Protein AF-A0A9D4G0P1-F1 (afdb_monomer_lite)

Secondary structure (DSSP, 8-state):
--BTTB-----HHHHHHHHHHHHHHS-GGG-S-TTT-PSPSSSHHHHHHHHHHHHHHHTS--

Organism: Dreissena polymorpha (NCBI:txid45954)

Foldseek 3Di:
DDQPFDPDDDDLVRLQVLCVCCVVPHDLQQNADPPPSPDGCPDPVRVVVSVVSVCCSHPVVD

Structure (mmCIF, N/CA/C/O backbone):
data_AF-A0A9D4G0P1-F1
#
_entry.id   AF-A0A9D4G0P1-F1
#
loop_
_atom_site.group_PDB
_atom_site.id
_atom_site.type_symbol
_atom_site.label_atom_id
_atom_site.label_alt_id
_atom_site.label_comp_id
_atom_site.label_asym_id
_atom_site.label_entity_id
_atom_site.label_seq_id
_atom_site.pdbx_PDB_ins_code
_atom_site.Cartn_x
_atom_site.Cartn_y
_atom_site.Cartn_z
_atom_site.occupancy
_atom_site.B_iso_or_equiv
_atom_site.auth_seq_id
_atom_site.auth_comp_id
_atom_site.auth_asym_id
_atom_site.auth_atom_id
_atom_site.pdbx_PDB_model_num
ATOM 1 N N . MET A 1 1 ? -11.281 5.023 2.980 1.00 54.47 1 MET A N 1
ATOM 2 C CA . MET A 1 1 ? -9.846 5.362 3.065 1.00 54.47 1 MET A CA 1
ATOM 3 C C . MET A 1 1 ? -9.260 5.133 1.684 1.00 54.47 1 MET A C 1
ATOM 5 O O . MET A 1 1 ? -9.601 4.114 1.093 1.00 54.47 1 MET A O 1
ATOM 9 N N . LYS A 1 2 ? -8.497 6.089 1.140 1.00 59.72 2 LYS A N 1
ATOM 10 C CA . LYS A 1 2 ? -7.791 5.906 -0.139 1.00 59.72 2 LYS A CA 1
ATOM 11 C C . LYS A 1 2 ? -6.474 5.178 0.136 1.00 59.72 2 LYS A C 1
ATOM 13 O O . LYS A 1 2 ? -5.890 5.444 1.178 1.00 59.72 2 LYS A O 1
ATOM 18 N N . LEU A 1 3 ? -6.043 4.274 -0.742 1.00 63.44 3 LEU A N 1
ATOM 19 C CA . LEU A 1 3 ? -4.666 3.762 -0.768 1.00 63.44 3 LEU A CA 1
ATOM 20 C C . LEU A 1 3 ? -3.904 4.630 -1.776 1.00 63.44 3 LEU A C 1
ATOM 22 O O . LEU A 1 3 ? -4.441 4.857 -2.851 1.00 63.44 3 LEU A O 1
ATOM 26 N N . GLY A 1 4 ? -2.719 5.144 -1.439 1.00 63.44 4 GLY A N 1
ATOM 27 C CA . GLY A 1 4 ? -2.065 6.293 -2.088 1.00 63.44 4 GLY A CA 1
ATOM 28 C C . GLY A 1 4 ? -2.062 6.279 -3.619 1.00 63.44 4 GLY A C 1
ATOM 29 O O . GLY A 1 4 ? -2.287 7.320 -4.230 1.00 63.44 4 GLY A O 1
ATOM 30 N N . ASN A 1 5 ? -1.935 5.098 -4.228 1.00 71.88 5 ASN A N 1
ATOM 31 C CA . ASN A 1 5 ? -1.820 4.934 -5.679 1.00 71.88 5 ASN A CA 1
ATOM 32 C C . ASN A 1 5 ? -3.130 4.486 -6.362 1.00 71.88 5 ASN A C 1
ATOM 34 O O . ASN A 1 5 ? -3.114 4.057 -7.512 1.00 71.88 5 ASN A O 1
ATOM 38 N N . CYS A 1 6 ? -4.284 4.547 -5.685 1.00 82.75 6 CYS A N 1
ATOM 39 C CA . CYS A 1 6 ? -5.577 4.258 -6.310 1.00 82.75 6 CYS A CA 1
ATOM 40 C C . CYS A 1 6 ? -6.747 5.044 -5.688 1.00 82.75 6 CYS A C 1
ATOM 42 O O . CYS A 1 6 ? -6.752 5.408 -4.513 1.00 82.75 6 CYS A O 1
ATOM 44 N N . ASN A 1 7 ? -7.816 5.251 -6.464 1.00 81.81 7 ASN A N 1
ATOM 45 C CA . ASN A 1 7 ? -9.041 5.916 -5.993 1.00 81.81 7 ASN A CA 1
ATOM 46 C C . ASN A 1 7 ? -10.063 4.951 -5.358 1.00 81.81 7 ASN A C 1
ATOM 48 O O . ASN A 1 7 ? -11.246 5.277 -5.251 1.00 81.81 7 ASN A O 1
ATOM 52 N N . CYS A 1 8 ? -9.631 3.762 -4.927 1.00 87.19 8 CYS A N 1
ATOM 53 C CA . CYS A 1 8 ? -10.520 2.804 -4.278 1.00 87.19 8 CYS A CA 1
ATOM 54 C C . CYS A 1 8 ? -10.920 3.277 -2.878 1.00 87.19 8 CYS A C 1
ATOM 56 O O . CYS A 1 8 ? -10.086 3.695 -2.075 1.00 87.19 8 CYS A O 1
ATOM 58 N N . ASN A 1 9 ? -12.206 3.135 -2.562 1.00 86.00 9 ASN A N 1
ATOM 59 C CA . ASN A 1 9 ? -12.723 3.348 -1.218 1.00 86.00 9 ASN A CA 1
ATOM 60 C C . ASN A 1 9 ? -12.808 2.011 -0.490 1.00 86.00 9 ASN A C 1
ATOM 62 O O . ASN A 1 9 ? -13.710 1.215 -0.741 1.00 86.00 9 ASN A O 1
ATOM 66 N N . ILE A 1 10 ? -11.865 1.780 0.422 1.00 85.62 10 ILE A N 1
ATOM 67 C CA . ILE A 1 10 ? -11.851 0.601 1.290 1.00 85.62 10 ILE A CA 1
ATOM 68 C C . ILE A 1 10 ? -11.984 1.065 2.746 1.0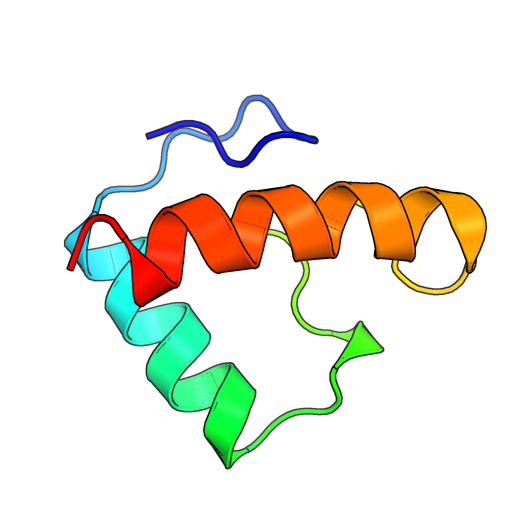0 85.62 10 ILE A C 1
ATOM 70 O O . ILE A 1 10 ? -11.505 2.142 3.131 1.00 85.62 10 ILE A O 1
ATOM 74 N N . CYS A 1 11 ? -12.713 0.290 3.549 1.00 86.88 11 CYS A N 1
ATOM 75 C CA . CYS A 1 11 ? -12.909 0.566 4.967 1.00 86.88 11 CYS A CA 1
ATOM 76 C C . CYS A 1 11 ? -11.618 0.297 5.765 1.00 86.88 11 CYS A C 1
ATOM 78 O O . CYS A 1 11 ? -10.832 -0.566 5.380 1.00 86.88 11 CYS A O 1
ATOM 80 N N . LYS A 1 12 ? -11.391 0.991 6.892 1.00 82.25 12 LYS A N 1
ATOM 81 C CA . LYS A 1 12 ? -10.159 0.816 7.696 1.00 82.25 12 LYS A CA 1
ATOM 82 C C . LYS A 1 12 ? -9.965 -0.639 8.153 1.00 82.25 12 LYS A C 1
ATOM 84 O O . LYS A 1 12 ? -8.867 -1.168 8.032 1.00 82.25 12 LYS A O 1
ATOM 89 N N . GLY A 1 13 ? -11.033 -1.291 8.623 1.00 86.00 13 GLY A N 1
ATOM 90 C CA . GLY A 1 13 ? -10.987 -2.698 9.046 1.00 86.00 13 GLY A CA 1
ATOM 91 C C . GLY A 1 13 ? -10.651 -3.656 7.901 1.00 86.00 13 GLY A C 1
ATOM 92 O O . GLY A 1 13 ? -9.844 -4.557 8.073 1.00 86.00 13 GLY A O 1
ATOM 93 N N . CYS A 1 14 ? -11.190 -3.390 6.713 1.00 88.81 14 CYS A N 1
ATOM 94 C CA . CYS A 1 14 ? -10.963 -4.172 5.505 1.00 88.81 14 CYS A CA 1
ATOM 95 C C . CYS A 1 14 ? -9.490 -4.094 5.057 1.00 88.81 14 CYS A C 1
ATOM 97 O O . CYS A 1 14 ? -8.900 -5.110 4.713 1.00 88.81 14 CYS A O 1
ATOM 99 N N . VAL A 1 15 ? -8.886 -2.893 5.098 1.00 85.56 15 VAL A N 1
ATOM 100 C CA . VAL A 1 15 ? -7.452 -2.697 4.808 1.00 85.56 15 VAL A CA 1
ATOM 101 C C . VAL A 1 15 ? -6.595 -3.442 5.830 1.00 85.56 15 VAL A C 1
ATOM 103 O O . VAL A 1 15 ? -5.690 -4.172 5.440 1.00 85.56 15 VAL A O 1
ATOM 106 N N . LYS A 1 16 ? -6.901 -3.295 7.125 1.00 84.88 16 LYS A N 1
ATOM 107 C CA . LYS A 1 16 ? -6.173 -3.978 8.202 1.00 84.88 16 LYS A 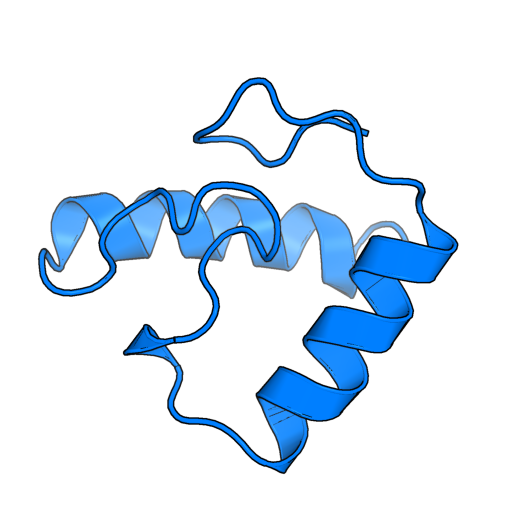CA 1
ATOM 108 C C . LYS A 1 16 ? -6.195 -5.497 8.016 1.00 84.88 16 LYS A C 1
ATOM 110 O O . LYS A 1 16 ? -5.137 -6.107 7.961 1.00 84.88 16 LYS A O 1
ATOM 115 N N . GLN A 1 17 ? -7.383 -6.079 7.866 1.00 88.62 17 GLN A N 1
ATOM 116 C CA . GLN A 1 17 ? -7.548 -7.523 7.712 1.00 88.62 17 GLN A CA 1
ATOM 117 C C . GLN A 1 17 ? -6.830 -8.054 6.464 1.00 88.62 17 GLN A C 1
ATOM 119 O O . GLN A 1 17 ? -6.174 -9.087 6.534 1.00 88.62 17 GLN A O 1
ATOM 124 N N . TYR A 1 18 ? -6.928 -7.345 5.334 1.00 89.81 18 TYR A N 1
ATOM 125 C CA . TYR A 1 18 ? -6.232 -7.729 4.105 1.00 89.81 18 TYR A CA 1
ATOM 126 C C . TYR A 1 18 ? -4.714 -7.792 4.308 1.00 89.81 18 TYR A C 1
ATOM 128 O O . TYR A 1 18 ? -4.103 -8.820 4.029 1.00 89.81 18 TYR A O 1
ATOM 136 N N . PHE A 1 19 ? -4.113 -6.723 4.839 1.00 86.56 19 PHE A N 1
ATOM 137 C CA . PHE A 1 19 ? -2.665 -6.674 5.024 1.00 86.56 19 PHE A CA 1
ATOM 138 C C . PHE A 1 19 ? -2.173 -7.587 6.157 1.00 86.56 19 PHE A C 1
ATOM 140 O O . PHE A 1 19 ? -1.069 -8.102 6.052 1.00 86.56 19 PHE A O 1
ATOM 147 N N . GLU A 1 20 ? -2.968 -7.871 7.195 1.00 88.31 20 GLU A N 1
ATOM 148 C CA . GLU A 1 20 ? -2.607 -8.869 8.220 1.00 88.31 20 GLU A CA 1
ATOM 149 C C . GLU A 1 20 ? -2.417 -10.274 7.635 1.00 88.31 20 GLU A C 1
ATOM 151 O O . GLU A 1 20 ? -1.508 -10.991 8.057 1.00 88.31 20 GLU A O 1
ATOM 156 N N . VAL A 1 21 ? -3.255 -10.657 6.667 1.00 89.50 21 VAL A N 1
ATOM 157 C CA . VAL A 1 21 ? -3.135 -11.934 5.950 1.00 89.50 21 VAL A CA 1
ATOM 158 C C . VAL A 1 21 ? -2.004 -11.861 4.928 1.00 89.50 21 VAL A C 1
ATOM 160 O O . VAL A 1 21 ? -1.103 -12.695 4.962 1.00 89.50 21 VAL A O 1
ATOM 163 N N . ALA A 1 22 ? -1.992 -10.833 4.073 1.00 88.81 22 ALA A N 1
ATOM 164 C CA . ALA A 1 22 ? -0.997 -10.693 3.0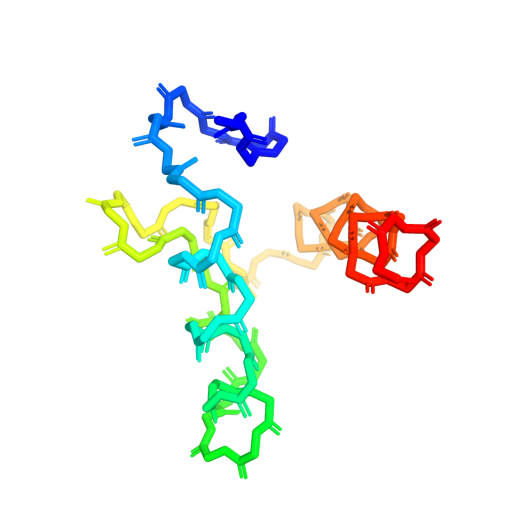09 1.00 88.81 22 ALA A CA 1
ATOM 165 C C . ALA A 1 22 ? 0.444 -10.650 3.551 1.00 88.81 22 ALA A C 1
ATOM 167 O O . ALA A 1 22 ? 1.330 -11.270 2.973 1.00 88.81 22 ALA A O 1
ATOM 168 N N . ILE A 1 23 ? 0.675 -9.997 4.699 1.00 85.88 23 ILE A N 1
ATOM 169 C CA . ILE A 1 23 ? 1.994 -9.949 5.355 1.00 85.88 23 ILE A CA 1
ATOM 170 C C . ILE A 1 23 ? 2.447 -11.325 5.858 1.00 85.88 23 ILE A C 1
ATOM 172 O O . ILE A 1 23 ? 3.645 -11.601 5.897 1.00 85.88 23 ILE A O 1
ATOM 176 N N . ARG A 1 24 ? 1.510 -12.184 6.273 1.00 87.19 24 ARG A N 1
ATOM 177 C CA . ARG A 1 24 ? 1.824 -13.517 6.804 1.00 87.19 24 ARG A CA 1
ATOM 178 C C . ARG A 1 24 ? 1.992 -14.564 5.712 1.00 87.19 24 ARG A C 1
ATOM 180 O O . ARG A 1 24 ? 2.790 -15.478 5.891 1.00 87.19 24 ARG A O 1
ATOM 187 N N . GLU A 1 25 ? 1.210 -14.461 4.643 1.00 92.44 25 GLU A N 1
ATOM 188 C CA . GLU A 1 25 ? 0.966 -15.582 3.731 1.00 92.44 25 GLU A CA 1
ATOM 189 C C . GLU A 1 25 ? 1.333 -15.293 2.271 1.00 92.44 25 GLU A C 1
ATOM 191 O O . GLU A 1 25 ? 1.427 -16.237 1.490 1.00 92.44 25 GLU A O 1
ATOM 196 N N . ASP A 1 26 ? 1.564 -14.032 1.889 1.00 88.00 26 ASP A N 1
ATOM 197 C CA . ASP A 1 26 ? 1.733 -13.646 0.486 1.00 88.00 26 ASP A CA 1
ATOM 198 C C . ASP A 1 26 ? 3.067 -12.942 0.205 1.00 88.00 26 ASP A C 1
ATOM 200 O O . ASP A 1 26 ? 3.696 -12.326 1.070 1.00 88.00 26 ASP A O 1
ATOM 204 N N . HIS A 1 27 ? 3.501 -13.012 -1.051 1.00 88.44 27 HIS A N 1
ATOM 205 C CA . HIS A 1 27 ? 4.680 -12.307 -1.519 1.00 88.44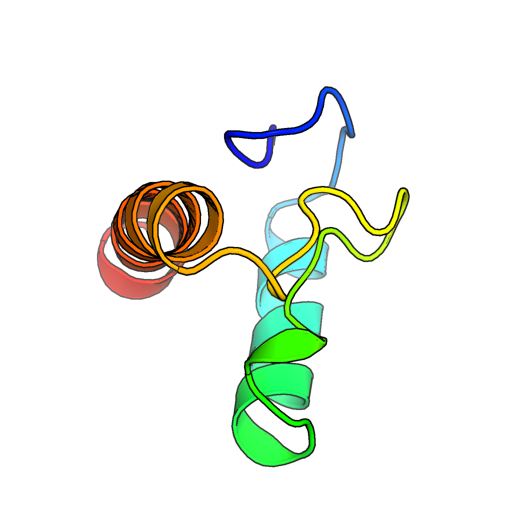 27 HIS A CA 1
ATOM 206 C C . HIS A 1 27 ? 4.403 -10.802 -1.577 1.00 88.44 27 HIS A C 1
ATOM 208 O O . HIS A 1 27 ? 3.375 -10.361 -2.084 1.00 88.44 27 HIS A O 1
ATOM 214 N N . VAL A 1 28 ? 5.376 -9.993 -1.156 1.00 85.50 28 VAL A N 1
ATOM 215 C CA . VAL A 1 28 ? 5.274 -8.523 -1.090 1.00 85.50 28 VAL A CA 1
ATOM 216 C C . VAL A 1 28 ? 4.856 -7.853 -2.412 1.00 85.50 28 VAL A C 1
ATOM 218 O O . VAL A 1 28 ? 4.270 -6.779 -2.410 1.00 85.50 28 VAL A O 1
ATOM 221 N N . ARG A 1 29 ? 5.077 -8.514 -3.555 1.00 86.69 29 ARG A N 1
ATOM 222 C CA . ARG A 1 29 ? 4.653 -8.048 -4.895 1.00 86.69 29 ARG A CA 1
ATOM 223 C C . ARG A 1 29 ? 3.138 -8.105 -5.133 1.00 86.69 29 ARG A C 1
ATOM 225 O O . ARG A 1 29 ? 2.635 -7.432 -6.028 1.00 86.69 29 ARG A O 1
ATOM 232 N N . ASN A 1 30 ? 2.424 -8.875 -4.321 1.00 87.38 30 ASN A N 1
ATOM 233 C CA . ASN A 1 30 ? 0.974 -9.042 -4.385 1.00 87.38 30 ASN A CA 1
ATOM 234 C C . ASN A 1 30 ? 0.249 -8.162 -3.358 1.00 87.38 30 ASN A C 1
ATOM 236 O O . ASN A 1 30 ? -0.969 -8.205 -3.215 1.00 87.38 30 ASN A O 1
ATOM 240 N N . TRP A 1 31 ? 0.981 -7.314 -2.633 1.00 89.38 31 TRP A N 1
ATOM 241 C CA . TRP A 1 31 ? 0.422 -6.413 -1.625 1.00 89.38 31 TRP A CA 1
ATOM 242 C C . TRP A 1 31 ? -0.245 -5.178 -2.249 1.00 89.38 31 TRP A C 1
ATOM 244 O O . TRP A 1 31 ? -0.300 -4.109 -1.645 1.00 89.38 31 TRP A O 1
ATOM 254 N N . ASN A 1 32 ? -0.761 -5.317 -3.470 1.00 88.62 32 ASN A N 1
ATOM 255 C CA . ASN A 1 32 ? -1.466 -4.279 -4.208 1.00 88.62 32 ASN A CA 1
ATOM 256 C C . ASN A 1 32 ? -2.827 -3.992 -3.554 1.00 88.62 32 ASN A C 1
ATOM 258 O O . ASN A 1 32 ? -3.289 -4.689 -2.647 1.00 88.62 32 ASN A O 1
ATOM 262 N N . CYS A 1 33 ? -3.536 -2.979 -4.056 1.00 88.56 33 CYS A N 1
ATOM 263 C CA . CYS A 1 33 ? -4.913 -2.740 -3.642 1.00 88.56 33 CYS A CA 1
ATOM 264 C C . CYS A 1 33 ? -5.809 -3.964 -3.944 1.00 88.56 33 CYS A C 1
ATOM 266 O O . CYS A 1 33 ? -5.971 -4.304 -5.118 1.00 88.56 33 CYS A O 1
ATOM 268 N N . PRO A 1 34 ? -6.530 -4.536 -2.957 1.00 89.12 34 PRO A N 1
ATOM 269 C CA . PRO A 1 34 ? -7.353 -5.737 -3.161 1.00 89.12 34 PRO A CA 1
ATOM 270 C C . PRO A 1 34 ? -8.580 -5.514 -4.058 1.00 89.12 34 PRO A C 1
ATOM 272 O O . PRO A 1 34 ? -9.324 -6.446 -4.349 1.00 89.12 34 PRO A O 1
ATOM 275 N N . ARG A 1 35 ? -8.855 -4.266 -4.462 1.00 90.06 35 ARG A N 1
ATOM 276 C CA . ARG A 1 35 ? -9.995 -3.918 -5.325 1.00 90.06 35 ARG A CA 1
ATOM 277 C C . ARG A 1 35 ? -9.627 -3.711 -6.784 1.00 90.06 35 ARG A C 1
ATOM 279 O O . ARG A 1 35 ? -10.457 -3.988 -7.638 1.00 90.06 35 ARG A O 1
ATOM 286 N N . CYS A 1 36 ? -8.445 -3.171 -7.059 1.00 90.75 36 CYS A N 1
ATOM 287 C CA . CYS A 1 36 ? -8.053 -2.776 -8.415 1.00 90.75 36 CYS A CA 1
ATOM 288 C C . CYS A 1 36 ? -6.672 -3.282 -8.827 1.00 90.75 36 CYS A C 1
ATOM 290 O O . CYS A 1 36 ? -6.262 -3.013 -9.947 1.00 90.75 36 CYS A O 1
ATOM 292 N N . LEU A 1 37 ? -5.964 -3.976 -7.929 1.00 88.00 37 LEU A N 1
ATOM 293 C CA . LEU A 1 37 ? -4.634 -4.548 -8.149 1.00 88.00 37 LEU A CA 1
ATOM 294 C C . LEU A 1 37 ? -3.542 -3.521 -8.504 1.00 88.00 37 LEU A C 1
ATOM 296 O O . LEU A 1 37 ? -2.442 -3.889 -8.888 1.00 88.00 37 LEU A O 1
ATOM 300 N N . SER A 1 38 ? -3.833 -2.231 -8.321 1.00 86.12 38 SER A N 1
ATOM 301 C CA . SER A 1 38 ? -2.899 -1.119 -8.502 1.00 86.12 38 SER A CA 1
ATOM 302 C C . SER A 1 38 ? -2.272 -0.718 -7.158 1.00 86.12 38 SER A C 1
ATOM 304 O O . SER A 1 38 ? -2.964 -0.770 -6.130 1.00 86.12 38 SER A O 1
ATOM 306 N N . PRO A 1 39 ? -1.014 -0.253 -7.129 1.00 85.06 39 PRO A N 1
ATOM 307 C CA . PRO A 1 39 ? -0.070 -0.199 -8.248 1.00 85.06 39 PRO A CA 1
ATOM 308 C C . PRO A 1 39 ? 0.518 -1.580 -8.572 1.00 85.06 39 PRO A C 1
ATOM 310 O O . PRO A 1 39 ? 0.419 -2.510 -7.761 1.00 85.06 39 PRO A O 1
ATOM 313 N N . SER A 1 40 ? 1.142 -1.700 -9.748 1.00 82.62 40 SER A N 1
ATOM 314 C CA . SER A 1 40 ? 2.048 -2.823 -9.994 1.00 82.62 40 SER A CA 1
ATOM 315 C C . SER A 1 40 ? 3.249 -2.681 -9.062 1.00 82.62 40 SER A C 1
ATOM 317 O O . SER A 1 40 ? 3.778 -1.587 -8.887 1.00 82.62 40 SER A O 1
ATOM 319 N N . LEU A 1 41 ? 3.667 -3.782 -8.442 1.00 85.56 41 LEU A N 1
ATOM 320 C CA . LEU A 1 41 ? 4.840 -3.819 -7.560 1.00 85.56 41 LEU A CA 1
ATOM 321 C C . LEU A 1 41 ? 6.023 -4.529 -8.235 1.00 85.56 41 LEU A C 1
ATOM 323 O O . LEU A 1 41 ? 6.921 -5.033 -7.562 1.00 85.56 41 LEU A O 1
ATOM 327 N N . GLU A 1 42 ? 5.992 -4.612 -9.567 1.00 85.00 42 GLU A N 1
ATOM 328 C CA . GLU A 1 42 ? 7.102 -5.112 -10.383 1.00 85.00 42 GLU A CA 1
ATOM 329 C C . GLU A 1 42 ? 8.160 -4.034 -10.646 1.00 85.00 42 GLU A C 1
ATOM 331 O O . GLU A 1 42 ? 9.338 -4.367 -10.767 1.00 85.00 42 GLU A O 1
ATOM 336 N N . ASP A 1 43 ? 7.752 -2.761 -10.697 1.00 82.75 43 ASP A N 1
ATOM 337 C CA . ASP A 1 43 ? 8.658 -1.620 -10.819 1.00 82.75 43 ASP A CA 1
ATOM 338 C C . ASP A 1 43 ? 9.142 -1.166 -9.435 1.00 82.75 43 ASP A C 1
ATOM 340 O O . ASP A 1 43 ? 8.351 -0.867 -8.535 1.00 82.75 43 ASP A O 1
ATOM 344 N N . GLU A 1 44 ? 10.461 -1.123 -9.253 1.00 81.12 44 GLU A N 1
ATOM 345 C CA . GLU A 1 44 ? 11.082 -0.836 -7.960 1.00 81.12 44 GLU A CA 1
ATOM 346 C C . GLU A 1 44 ? 10.752 0.583 -7.472 1.00 81.12 44 GLU A C 1
ATOM 348 O O . GLU A 1 44 ? 10.422 0.769 -6.297 1.00 81.12 44 GLU A O 1
ATOM 353 N N . GLN A 1 45 ? 10.744 1.566 -8.376 1.00 80.31 45 GLN A N 1
ATOM 354 C CA . GLN A 1 45 ? 10.487 2.967 -8.052 1.00 80.31 45 GLN A CA 1
ATOM 355 C C . GLN A 1 45 ? 9.033 3.169 -7.599 1.00 80.31 45 GLN A C 1
ATOM 357 O O . GLN A 1 45 ? 8.782 3.796 -6.566 1.00 80.31 45 GLN A O 1
ATOM 362 N N . GLU A 1 46 ? 8.075 2.608 -8.342 1.00 77.44 46 GLU A N 1
ATOM 363 C CA . GLU A 1 46 ? 6.647 2.679 -8.018 1.00 77.44 46 GLU A CA 1
ATOM 364 C C . GLU A 1 46 ? 6.325 1.932 -6.715 1.00 77.44 46 GLU A C 1
ATOM 366 O O . GLU A 1 46 ? 5.554 2.421 -5.877 1.00 77.44 46 GLU A O 1
ATOM 371 N N . SER A 1 47 ? 6.973 0.783 -6.499 1.00 83.38 47 SER A N 1
ATOM 372 C CA . SER A 1 47 ? 6.809 -0.005 -5.278 1.00 83.38 47 SER A CA 1
ATOM 373 C C . SER A 1 47 ? 7.325 0.728 -4.037 1.00 83.38 47 SER A C 1
ATOM 375 O O . SER A 1 47 ? 6.649 0.736 -3.007 1.00 83.38 47 SER A O 1
ATOM 377 N N . TYR A 1 48 ? 8.471 1.412 -4.133 1.00 82.31 48 TYR A N 1
ATOM 378 C CA . TYR A 1 48 ? 9.092 2.101 -3.005 1.00 82.31 48 TYR A CA 1
ATOM 379 C C . TYR A 1 48 ? 8.184 3.210 -2.458 1.00 82.31 48 TYR A C 1
ATOM 381 O O . TYR A 1 48 ? 7.861 3.225 -1.268 1.00 82.31 48 TYR A O 1
ATOM 389 N N . SER A 1 49 ? 7.672 4.079 -3.337 1.00 80.69 49 SER A N 1
ATOM 390 C CA . SER A 1 49 ? 6.732 5.137 -2.940 1.00 80.69 49 SER A CA 1
ATOM 391 C C . SER A 1 49 ? 5.428 4.581 -2.356 1.00 80.69 49 SER A C 1
ATOM 393 O O . SER A 1 49 ? 4.860 5.155 -1.423 1.00 80.69 49 SER A O 1
ATOM 395 N N . TYR A 1 50 ? 4.946 3.446 -2.870 1.00 82.94 50 TYR A N 1
ATOM 396 C CA . TYR A 1 50 ? 3.755 2.789 -2.340 1.00 82.94 50 TYR A CA 1
ATOM 397 C C . TYR A 1 50 ? 3.981 2.200 -0.939 1.00 82.94 50 TYR A C 1
ATOM 399 O O . TYR A 1 50 ? 3.116 2.339 -0.067 1.00 82.94 50 TYR A O 1
ATOM 407 N N . PHE A 1 51 ? 5.141 1.590 -0.686 1.00 81.50 51 PHE A N 1
ATOM 408 C CA . PHE A 1 51 ? 5.463 1.028 0.624 1.00 81.50 51 PHE A CA 1
ATOM 409 C C . PHE A 1 51 ? 5.687 2.094 1.692 1.00 81.50 51 PHE A C 1
ATOM 411 O O . PHE A 1 51 ? 5.199 1.913 2.807 1.00 81.50 51 PHE A O 1
ATOM 418 N N . GLU A 1 52 ? 6.321 3.226 1.373 1.00 80.56 52 GLU A N 1
ATOM 419 C CA . GLU A 1 52 ? 6.409 4.360 2.308 1.00 80.56 52 GLU A CA 1
ATOM 420 C C . GLU A 1 52 ? 5.014 4.800 2.773 1.00 80.56 52 GLU A C 1
ATOM 422 O O . GLU A 1 52 ? 4.761 4.988 3.966 1.00 80.56 52 GLU A O 1
ATOM 427 N N . TYR A 1 53 ? 4.065 4.877 1.840 1.00 77.25 53 TYR A N 1
ATOM 428 C CA . TYR A 1 53 ? 2.680 5.188 2.154 1.00 77.25 53 TYR A CA 1
ATOM 429 C C . TYR A 1 53 ? 2.003 4.099 3.006 1.00 77.25 53 TYR A C 1
ATOM 431 O O . TYR A 1 53 ? 1.338 4.415 3.998 1.00 77.25 53 TYR A O 1
ATOM 439 N N . LEU A 1 54 ? 2.167 2.819 2.651 1.00 76.25 54 LEU A N 1
ATOM 440 C CA . LEU A 1 54 ? 1.612 1.699 3.418 1.00 76.25 54 LEU A CA 1
ATOM 441 C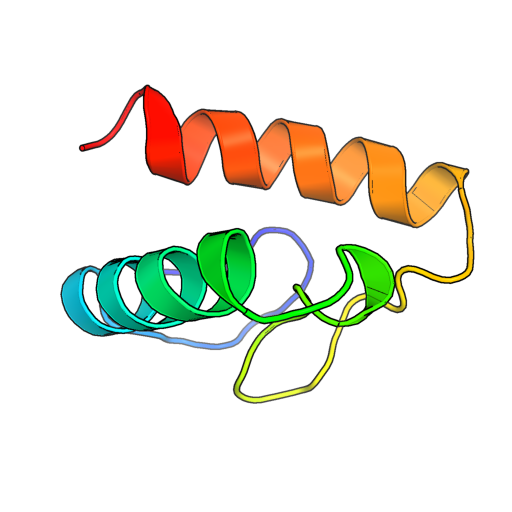 C . LEU A 1 54 ? 2.147 1.659 4.852 1.00 76.25 54 LEU A C 1
ATOM 443 O O . LEU A 1 54 ? 1.362 1.468 5.779 1.00 76.25 54 LEU A O 1
ATOM 447 N N . VAL A 1 55 ? 3.443 1.895 5.055 1.00 72.12 55 VAL A N 1
ATOM 448 C CA . VAL A 1 55 ? 4.070 1.958 6.383 1.00 72.12 55 VAL A CA 1
ATOM 449 C C . VAL A 1 55 ? 3.425 3.051 7.237 1.00 72.12 55 VAL A C 1
ATOM 451 O O . VAL A 1 55 ? 3.023 2.787 8.371 1.00 72.12 55 VAL A O 1
ATOM 454 N N . LEU A 1 56 ? 3.225 4.253 6.688 1.00 71.44 56 LEU A N 1
ATOM 455 C CA . LEU A 1 56 ? 2.531 5.337 7.395 1.00 71.44 56 LEU A CA 1
ATOM 456 C C . LEU A 1 56 ? 1.079 4.972 7.747 1.00 71.44 56 LEU A C 1
ATOM 458 O O . LEU A 1 56 ? 0.569 5.373 8.795 1.00 71.44 56 LEU A O 1
ATOM 462 N N . LEU A 1 57 ? 0.392 4.217 6.888 1.00 68.38 57 LEU A N 1
ATOM 463 C CA . LEU A 1 57 ? -0.986 3.805 7.141 1.00 68.38 57 LEU A CA 1
ATOM 464 C C . LEU A 1 57 ? -1.123 2.684 8.170 1.00 68.38 57 LEU A C 1
ATOM 466 O O . LEU A 1 57 ? -2.058 2.717 8.973 1.00 68.38 57 LEU A O 1
ATOM 470 N N . VAL A 1 58 ? -0.255 1.678 8.094 1.00 65.75 58 VAL A N 1
ATOM 471 C CA . VAL A 1 58 ? -0.371 0.438 8.868 1.00 65.75 58 VAL A CA 1
ATOM 472 C C . VAL A 1 58 ? 0.338 0.566 10.215 1.00 65.75 58 VAL A C 1
ATOM 474 O O . VAL A 1 58 ? -0.185 0.068 11.202 1.00 65.75 58 VAL A O 1
ATOM 477 N N . ILE A 1 59 ? 1.474 1.269 10.291 1.00 59.44 59 ILE A N 1
ATOM 478 C CA . ILE A 1 59 ? 2.266 1.376 11.529 1.00 59.44 59 ILE A CA 1
ATOM 479 C C . ILE A 1 59 ? 1.872 2.599 12.369 1.00 59.44 59 ILE A C 1
ATOM 481 O O . ILE A 1 59 ? 1.816 2.498 13.587 1.00 59.44 59 ILE A O 1
ATOM 485 N N . ILE A 1 60 ? 1.584 3.755 11.756 1.00 53.66 60 ILE A N 1
ATOM 486 C CA . ILE A 1 60 ? 1.369 5.010 12.514 1.00 53.66 60 ILE A CA 1
ATOM 487 C C . ILE A 1 60 ? -0.115 5.267 12.836 1.00 53.66 60 ILE A C 1
ATOM 489 O O . ILE A 1 60 ? -0.432 6.031 13.746 1.00 53.66 60 ILE A O 1
ATOM 493 N N . LYS A 1 61 ? -1.055 4.651 12.104 1.00 52.25 61 LYS A N 1
ATOM 494 C CA . LYS A 1 61 ? -2.505 4.878 12.282 1.00 52.25 61 LYS A CA 1
ATOM 495 C C . LYS A 1 61 ? -3.290 3.681 12.831 1.00 52.25 61 LYS A C 1
ATOM 497 O O . LYS A 1 61 ? -4.530 3.752 12.857 1.00 52.25 61 LYS A O 1
ATOM 502 N N . LEU A 1 62 ? -2.616 2.618 13.267 1.00 49.31 62 LEU A N 1
ATOM 503 C CA . LEU A 1 62 ? -3.209 1.532 14.054 1.00 49.31 62 LEU A CA 1
ATOM 504 C C . LEU A 1 62 ? -2.835 1.651 15.527 1.00 49.31 62 LEU A C 1
ATOM 506 O O . LEU A 1 62 ? -1.687 2.040 15.811 1.00 49.31 62 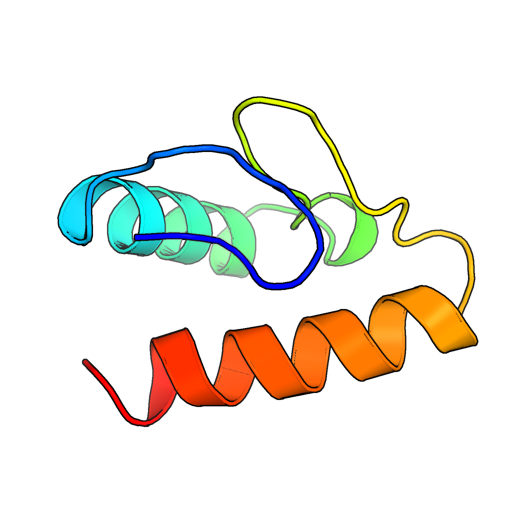LEU A O 1
#

InterPro domains:
  IPR013083 Zinc finger, RING/FYVE/PHD-type [G3DSA:3.30.40.10] (1-56)
  IPR026254 E3 ubiquitin-protein ligase RNF31-like [PTHR16004] (3-57)

pLDDT: mean 80.51, std 10.67, range [49.31, 92.44]

Radius of gyration: 10.73 Å; chains: 1; bounding box: 24×22×25 Å

Sequence (62 aa):
MKLGNCNCNICKGCVKQYFEVAIREDHVRNWNCPRCLSPSLEDEQESYSYFEYLVLLVIIKL